Protein AF-A0A924UC23-F1 (afdb_monomer_lite)

pLDDT: mean 88.39, std 5.4, range [60.34, 93.5]

Foldseek 3Di:
DVVVVVLVVLLVQLVCVQVVCVVVVNPVVVVVQQVVQQVQLVVPVVCSVVSSVVSSSVVSSVNSVVVVVVVVCCCPVPVVVVVVVPDDDD

Structure (mmCIF, N/CA/C/O backbone):
data_AF-A0A924UC23-F1
#
_entry.id   AF-A0A924UC23-F1
#
loop_
_atom_site.group_PDB
_atom_site.id
_atom_site.type_symbol
_atom_site.label_atom_id
_atom_site.label_alt_id
_atom_site.label_comp_id
_atom_site.label_asym_id
_atom_site.label_entity_id
_atom_site.label_seq_id
_atom_site.pdbx_PDB_ins_code
_atom_site.Cartn_x
_atom_site.Cartn_y
_atom_site.Cartn_z
_atom_site.occupancy
_atom_site.B_iso_or_equiv
_atom_site.auth_seq_id
_atom_site.auth_comp_id
_atom_site.auth_asym_id
_atom_site.auth_atom_id
_atom_site.pdbx_PDB_model_num
ATOM 1 N N . LEU A 1 1 ? 7.233 18.146 5.390 1.00 72.19 1 LEU A N 1
ATOM 2 C CA . LEU A 1 1 ? 7.938 16.883 5.712 1.00 72.19 1 LEU A CA 1
ATOM 3 C C . LEU A 1 1 ? 6.977 15.745 6.083 1.00 72.19 1 LEU A C 1
ATOM 5 O O . LEU A 1 1 ? 7.134 14.674 5.517 1.00 72.19 1 LEU A O 1
ATOM 9 N N . SER A 1 2 ? 5.963 15.954 6.944 1.00 90.00 2 SER A N 1
ATOM 10 C CA . SER A 1 2 ? 5.060 14.860 7.371 1.00 90.00 2 SER A CA 1
ATOM 11 C C . SER A 1 2 ? 4.286 14.198 6.225 1.00 90.00 2 SER A C 1
ATOM 13 O O . SER A 1 2 ? 4.234 12.980 6.179 1.00 90.00 2 SER A O 1
ATOM 15 N N . VAL A 1 3 ? 3.781 14.968 5.254 1.00 91.12 3 VAL A N 1
ATOM 16 C CA . VAL A 1 3 ? 3.028 14.429 4.102 1.00 91.12 3 VAL A CA 1
ATOM 17 C C . VAL A 1 3 ? 3.856 13.438 3.276 1.00 91.12 3 VAL A C 1
ATOM 19 O O . VAL A 1 3 ? 3.353 12.382 2.912 1.00 91.12 3 VAL A O 1
ATOM 22 N N . ILE A 1 4 ? 5.136 13.743 3.026 1.00 92.31 4 ILE A N 1
ATOM 23 C CA . ILE A 1 4 ? 6.042 12.849 2.285 1.00 92.31 4 ILE A CA 1
ATOM 24 C C . ILE A 1 4 ? 6.287 11.570 3.091 1.00 92.31 4 ILE A C 1
ATOM 26 O O . ILE A 1 4 ? 6.220 10.479 2.537 1.00 92.31 4 ILE A O 1
ATOM 30 N N . GLY A 1 5 ? 6.510 11.692 4.405 1.00 90.69 5 GLY A N 1
ATOM 31 C CA . GLY A 1 5 ? 6.665 10.535 5.290 1.00 90.69 5 GLY A CA 1
ATOM 32 C C . GLY A 1 5 ? 5.418 9.647 5.324 1.00 90.69 5 GLY A C 1
ATOM 33 O O . GLY A 1 5 ? 5.530 8.429 5.231 1.00 90.69 5 GLY A O 1
ATOM 34 N N . THR A 1 6 ? 4.225 10.243 5.384 1.00 90.44 6 THR A N 1
ATOM 35 C CA . THR A 1 6 ? 2.957 9.503 5.338 1.00 90.44 6 THR A CA 1
ATOM 36 C C . THR A 1 6 ? 2.758 8.814 3.992 1.00 90.44 6 THR A C 1
ATOM 38 O O . THR A 1 6 ? 2.410 7.638 3.968 1.00 90.44 6 THR A O 1
ATOM 41 N N . ALA A 1 7 ? 3.024 9.504 2.879 1.00 88.81 7 ALA A N 1
ATOM 42 C CA . ALA A 1 7 ? 2.947 8.905 1.549 1.00 88.81 7 ALA A CA 1
ATOM 43 C C . ALA A 1 7 ? 3.924 7.725 1.406 1.00 88.81 7 ALA A C 1
ATOM 45 O O . ALA A 1 7 ? 3.534 6.669 0.918 1.00 88.81 7 ALA A O 1
ATOM 46 N N . ALA A 1 8 ? 5.156 7.866 1.905 1.00 90.62 8 ALA A N 1
ATOM 47 C CA . ALA A 1 8 ? 6.146 6.792 1.903 1.00 90.62 8 ALA A CA 1
ATOM 48 C C . ALA A 1 8 ? 5.702 5.589 2.751 1.00 90.62 8 ALA A C 1
ATOM 50 O O . ALA A 1 8 ? 5.849 4.450 2.322 1.00 90.62 8 ALA A O 1
ATOM 51 N N . MET A 1 9 ? 5.110 5.814 3.928 1.00 93.44 9 MET A N 1
ATOM 52 C CA . MET A 1 9 ? 4.597 4.715 4.751 1.00 93.44 9 MET A CA 1
ATOM 53 C C . MET A 1 9 ? 3.390 4.013 4.127 1.00 93.44 9 MET A C 1
ATOM 55 O O . MET A 1 9 ? 3.288 2.795 4.238 1.00 93.44 9 MET A O 1
ATOM 59 N N . LEU A 1 10 ? 2.503 4.742 3.445 1.00 89.19 10 LEU A N 1
ATOM 60 C CA . LEU A 1 10 ? 1.393 4.141 2.697 1.00 89.19 10 LEU A CA 1
ATOM 61 C C . LEU A 1 10 ? 1.893 3.329 1.500 1.00 89.19 10 LEU A C 1
ATOM 63 O O . LEU A 1 10 ? 1.376 2.244 1.251 1.00 89.19 10 LEU A O 1
ATOM 67 N N . TRP A 1 11 ? 2.927 3.817 0.812 1.00 90.25 11 TRP A N 1
ATOM 68 C CA . TRP A 1 11 ? 3.599 3.079 -0.254 1.00 90.25 11 TRP A CA 1
ATOM 69 C C . TRP A 1 11 ? 4.175 1.762 0.275 1.00 90.25 11 TRP A C 1
ATOM 71 O O . TRP A 1 11 ? 3.832 0.696 -0.230 1.00 90.25 11 TRP A O 1
ATOM 81 N N . VAL A 1 12 ? 5.010 1.818 1.319 1.00 92.62 12 VAL A N 1
ATOM 82 C CA . VAL A 1 12 ? 5.627 0.624 1.927 1.00 92.62 12 VAL A CA 1
ATOM 83 C C . VAL A 1 12 ? 4.569 -0.318 2.511 1.00 92.62 12 VAL A C 1
ATOM 85 O O . VAL A 1 12 ? 4.687 -1.532 2.395 1.00 92.62 12 VAL A O 1
ATOM 88 N N . GLY A 1 13 ? 3.502 0.217 3.108 1.00 91.25 13 GLY A N 1
ATOM 89 C CA . GLY A 1 13 ? 2.376 -0.585 3.584 1.00 91.25 13 GLY A CA 1
ATOM 90 C C . GLY A 1 13 ? 1.658 -1.323 2.451 1.00 91.25 13 GLY A C 1
ATOM 91 O O . GLY A 1 13 ? 1.286 -2.480 2.619 1.00 91.25 13 GLY A O 1
ATOM 92 N N . GLY A 1 14 ? 1.514 -0.682 1.290 1.00 91.25 14 GLY A N 1
ATOM 93 C CA . GLY A 1 14 ? 0.956 -1.287 0.084 1.00 91.25 14 GLY A CA 1
ATOM 94 C C . GLY A 1 14 ? 1.736 -2.510 -0.393 1.00 91.25 14 GLY A C 1
ATOM 95 O O . GLY A 1 14 ? 1.133 -3.561 -0.597 1.00 91.25 14 GLY A O 1
ATOM 96 N N . SER A 1 15 ? 3.067 -2.415 -0.470 1.00 89.94 15 SER A N 1
ATOM 97 C CA . SER A 1 15 ? 3.902 -3.550 -0.893 1.00 89.94 15 SER A CA 1
ATOM 98 C C . SER A 1 15 ? 3.906 -4.696 0.122 1.00 89.94 15 SER A C 1
ATOM 100 O O . SER A 1 15 ? 3.925 -5.863 -0.269 1.00 89.94 15 SER A O 1
ATOM 102 N N . ILE A 1 16 ? 3.817 -4.391 1.424 1.00 91.88 16 ILE A N 1
ATOM 103 C CA . ILE A 1 16 ? 3.639 -5.405 2.477 1.00 91.88 16 ILE A CA 1
ATOM 104 C C . ILE A 1 16 ? 2.305 -6.138 2.305 1.00 91.88 16 ILE A C 1
ATOM 106 O O . ILE A 1 16 ? 2.249 -7.350 2.494 1.00 91.88 16 ILE A O 1
ATOM 110 N N . LEU A 1 17 ? 1.230 -5.426 1.957 1.00 90.50 17 LEU A N 1
ATOM 111 C CA . LEU A 1 17 ? -0.087 -6.034 1.773 1.00 90.50 17 LEU A CA 1
ATOM 112 C C . LEU A 1 17 ? -0.122 -6.970 0.566 1.00 90.50 17 LEU A C 1
ATOM 114 O O . LEU A 1 17 ? -0.661 -8.066 0.684 1.00 90.50 17 LEU A O 1
ATOM 118 N N . THR A 1 18 ? 0.442 -6.569 -0.573 1.00 89.31 18 THR A N 1
ATOM 119 C CA . THR A 1 18 ? 0.418 -7.382 -1.798 1.00 89.31 18 THR A CA 1
ATOM 120 C C . THR A 1 18 ? 1.318 -8.610 -1.685 1.00 89.31 18 THR A C 1
ATOM 122 O O . THR A 1 18 ? 0.841 -9.723 -1.909 1.00 89.31 18 THR A O 1
ATOM 125 N N . HIS A 1 19 ? 2.563 -8.449 -1.225 1.00 87.88 19 HIS A N 1
ATOM 126 C CA . HIS A 1 19 ? 3.474 -9.580 -0.992 1.00 87.88 19 HIS A CA 1
ATOM 127 C C . HIS A 1 19 ? 3.017 -10.456 0.182 1.00 87.88 19 HIS A C 1
ATOM 129 O O . HIS A 1 19 ? 3.179 -11.674 0.164 1.00 87.88 19 HIS A O 1
ATOM 135 N N . GLY A 1 20 ? 2.433 -9.860 1.225 1.00 89.38 20 GLY A N 1
ATOM 136 C CA . GLY A 1 20 ? 1.860 -10.603 2.344 1.00 89.38 20 GLY A CA 1
ATOM 137 C C . GLY A 1 20 ? 0.650 -11.433 1.917 1.00 89.38 20 GLY A C 1
ATOM 138 O O . GLY A 1 20 ? 0.538 -12.591 2.309 1.00 89.38 20 GLY A O 1
ATOM 139 N N . ALA A 1 21 ? -0.229 -10.878 1.077 1.00 88.62 21 ALA A N 1
AT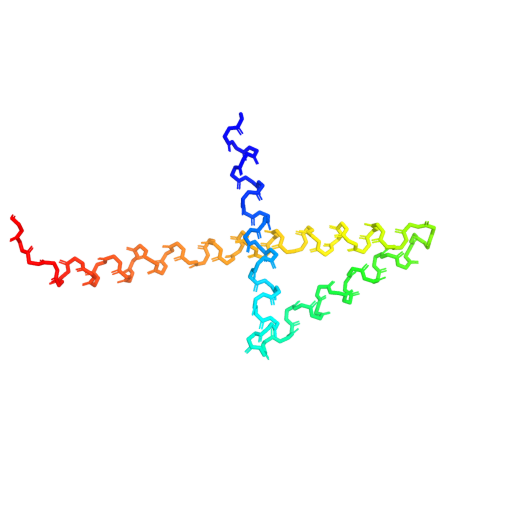OM 140 C CA . ALA A 1 21 ? -1.360 -11.607 0.507 1.00 88.62 21 ALA A CA 1
ATOM 141 C C . ALA A 1 21 ? -0.894 -12.792 -0.349 1.00 88.62 21 ALA A C 1
ATOM 143 O O . ALA A 1 21 ? -1.442 -13.886 -0.216 1.00 88.62 21 ALA A O 1
ATOM 144 N N . GLU A 1 22 ? 0.152 -12.601 -1.154 1.00 87.25 22 GLU A N 1
ATOM 145 C CA . GLU A 1 22 ? 0.769 -13.671 -1.937 1.00 87.25 22 GLU A CA 1
ATOM 146 C C . GLU A 1 22 ? 1.304 -14.797 -1.035 1.00 87.25 22 GLU A C 1
ATOM 148 O O . GLU A 1 22 ? 0.957 -15.962 -1.234 1.00 87.25 22 GLU A O 1
ATOM 153 N N . GLN A 1 23 ? 2.057 -14.455 0.018 1.00 88.38 23 GLN A N 1
ATOM 154 C CA . GLN A 1 23 ? 2.576 -15.428 0.993 1.00 88.38 23 GLN A CA 1
ATOM 155 C C . GLN A 1 23 ? 1.469 -16.178 1.749 1.00 88.38 23 GLN A C 1
ATOM 157 O O . GLN A 1 23 ? 1.658 -17.328 2.144 1.00 88.38 23 GLN A O 1
ATOM 162 N N . LEU A 1 24 ? 0.306 -15.552 1.940 1.00 88.31 24 LEU A N 1
ATOM 163 C CA . LEU A 1 24 ? -0.872 -16.160 2.568 1.00 88.31 24 LEU A CA 1
ATOM 164 C C . LEU A 1 24 ? -1.703 -17.022 1.596 1.00 88.31 24 LEU A C 1
ATOM 166 O O . LEU A 1 24 ? -2.734 -17.566 1.991 1.00 88.31 24 LEU A O 1
ATOM 170 N N . GLY A 1 25 ? -1.265 -17.171 0.341 1.00 85.81 25 GLY A N 1
ATOM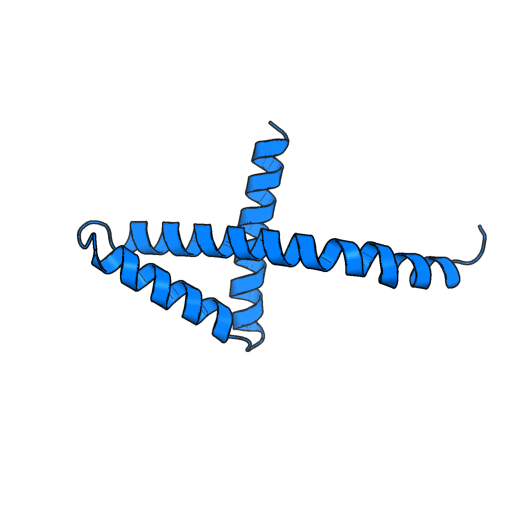 171 C CA . GLY A 1 25 ? -1.913 -17.995 -0.683 1.00 85.81 25 GLY A CA 1
ATOM 172 C C . GLY A 1 25 ? -2.912 -17.244 -1.568 1.00 85.81 25 GLY A C 1
ATOM 173 O O . GLY A 1 25 ? -3.529 -17.851 -2.442 1.00 85.81 25 GLY A O 1
ATOM 174 N N . TRP A 1 26 ? -3.068 -15.930 -1.387 1.00 85.50 26 TRP A N 1
ATOM 175 C CA . TRP A 1 26 ? -3.893 -15.075 -2.238 1.00 85.50 26 TRP A CA 1
ATOM 176 C C . TRP A 1 26 ? -3.013 -14.393 -3.300 1.00 85.50 26 TRP A C 1
ATOM 178 O O . TRP A 1 26 ? -2.646 -13.225 -3.189 1.00 85.50 26 TRP A O 1
ATOM 188 N N . THR A 1 27 ? -2.657 -15.143 -4.346 1.00 83.19 27 THR A N 1
ATOM 189 C CA . THR A 1 27 ? -1.681 -14.728 -5.378 1.00 83.19 27 THR A CA 1
ATOM 190 C C . THR A 1 27 ? -2.258 -13.822 -6.469 1.00 83.19 27 THR A C 1
ATOM 192 O O . THR A 1 27 ? -1.520 -13.155 -7.191 1.00 83.19 27 THR A O 1
ATOM 195 N N . TRP A 1 28 ? -3.586 -13.765 -6.596 1.00 83.56 28 TRP A N 1
ATOM 196 C CA . TRP A 1 28 ? -4.262 -13.051 -7.684 1.00 83.56 28 TRP A CA 1
ATOM 197 C C . TRP A 1 28 ? -3.892 -11.555 -7.802 1.00 83.56 28 TRP A C 1
ATOM 199 O O . TRP A 1 28 ? -3.577 -11.130 -8.912 1.00 83.56 28 TRP A O 1
ATOM 209 N N . PRO A 1 29 ? -3.858 -10.747 -6.717 1.00 79.38 29 PRO A N 1
ATOM 210 C CA . PRO A 1 29 ? -3.530 -9.325 -6.802 1.00 79.38 29 PRO A CA 1
ATOM 211 C C . PRO A 1 29 ? -2.099 -9.108 -7.279 1.00 79.38 29 PRO A C 1
ATOM 213 O O . PRO A 1 29 ? -1.864 -8.258 -8.133 1.00 79.38 29 PRO A O 1
ATOM 216 N N . TYR A 1 30 ? -1.161 -9.910 -6.776 1.00 79.19 30 TYR A N 1
ATOM 217 C CA . TYR A 1 30 ? 0.244 -9.791 -7.135 1.00 79.19 30 TYR A CA 1
ATOM 218 C C . TYR A 1 30 ? 0.469 -10.102 -8.618 1.00 79.19 30 TYR A C 1
ATOM 220 O O . TYR A 1 30 ? 0.997 -9.269 -9.350 1.00 79.19 30 TYR A O 1
ATOM 228 N N . HIS A 1 31 ? -0.073 -11.217 -9.117 1.00 81.12 31 HIS A N 1
ATOM 229 C CA . HIS A 1 31 ? 0.052 -11.561 -10.535 1.00 81.12 31 HIS A CA 1
ATOM 230 C C . HIS A 1 31 ? -0.615 -10.546 -11.470 1.00 81.12 31 HIS A C 1
ATOM 232 O O . HIS A 1 31 ? -0.098 -10.279 -12.554 1.00 81.12 31 HIS A O 1
ATOM 238 N N . THR A 1 32 ? -1.741 -9.937 -11.077 1.00 84.75 32 THR A N 1
ATOM 239 C CA . THR A 1 32 ? -2.342 -8.870 -11.898 1.00 84.75 32 THR A CA 1
ATOM 240 C C . THR A 1 32 ? -1.447 -7.635 -12.006 1.00 84.75 32 THR A C 1
ATOM 242 O O . THR A 1 32 ? -1.400 -7.012 -13.068 1.00 84.75 32 THR A O 1
ATOM 245 N N . ILE A 1 33 ? -0.713 -7.303 -10.941 1.00 85.62 33 ILE A N 1
ATOM 246 C CA . ILE A 1 33 ? 0.248 -6.195 -10.925 1.00 85.62 33 ILE A CA 1
ATOM 247 C C . ILE A 1 33 ? 1.455 -6.535 -11.798 1.00 85.62 33 ILE A C 1
ATOM 249 O O . ILE A 1 33 ? 1.836 -5.718 -12.633 1.00 85.62 33 ILE A O 1
ATOM 253 N N . GLU A 1 34 ? 2.010 -7.743 -11.671 1.00 83.00 34 GLU A N 1
ATOM 254 C CA . GLU A 1 34 ? 3.150 -8.194 -12.479 1.00 83.00 34 GLU A CA 1
ATOM 255 C C . GLU A 1 34 ? 2.840 -8.186 -13.977 1.00 83.00 34 GLU A C 1
ATOM 257 O O . GLU A 1 34 ? 3.634 -7.679 -14.768 1.00 83.00 34 GLU A O 1
ATOM 262 N N . ILE A 1 35 ? 1.668 -8.687 -14.385 1.00 87.31 35 ILE A N 1
ATOM 263 C CA . ILE A 1 35 ? 1.262 -8.687 -15.798 1.00 87.31 35 ILE A CA 1
ATOM 264 C C . ILE A 1 35 ? 1.193 -7.251 -16.333 1.00 87.31 35 ILE A C 1
ATOM 266 O O . ILE A 1 35 ? 1.689 -6.972 -17.427 1.00 87.31 35 ILE A O 1
ATOM 270 N N . ALA A 1 36 ? 0.608 -6.328 -15.564 1.00 86.00 36 ALA A N 1
ATOM 271 C CA . ALA A 1 36 ? 0.540 -4.922 -15.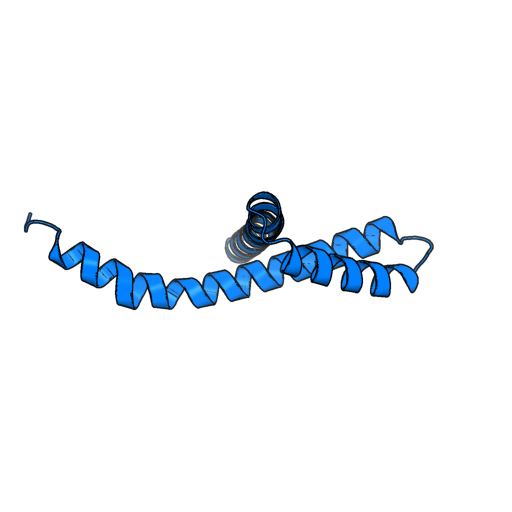947 1.00 86.00 36 ALA A CA 1
ATOM 272 C C . ALA A 1 36 ? 1.937 -4.281 -16.010 1.00 86.00 36 ALA A C 1
ATOM 274 O O . ALA A 1 36 ? 2.244 -3.563 -16.964 1.00 86.00 36 ALA A O 1
ATOM 275 N N . ALA A 1 37 ? 2.800 -4.574 -15.036 1.00 86.75 37 ALA A N 1
ATOM 276 C CA . ALA A 1 37 ? 4.169 -4.078 -14.984 1.00 86.75 37 ALA A CA 1
ATOM 277 C C . ALA A 1 37 ? 5.004 -4.570 -16.170 1.00 86.75 37 ALA A C 1
ATOM 279 O O . ALA A 1 37 ? 5.660 -3.765 -16.828 1.00 86.75 37 ALA A O 1
ATOM 280 N N . HIS A 1 38 ? 4.912 -5.856 -16.508 1.00 87.25 38 HIS A N 1
ATOM 281 C CA . HIS A 1 38 ? 5.607 -6.448 -17.649 1.00 87.25 38 HIS A CA 1
ATOM 282 C C . HIS A 1 38 ? 5.092 -5.892 -18.982 1.00 87.25 38 HIS A C 1
ATOM 284 O O . HIS A 1 38 ? 5.892 -5.605 -19.869 1.00 87.25 38 HIS A O 1
ATOM 290 N N . ALA A 1 39 ? 3.781 -5.666 -19.123 1.00 89.50 39 ALA A N 1
ATOM 291 C CA . ALA A 1 39 ? 3.214 -5.060 -20.329 1.00 89.50 39 ALA A CA 1
ATOM 292 C C . ALA A 1 39 ? 3.745 -3.636 -20.570 1.00 89.50 39 ALA A C 1
ATOM 294 O O . ALA A 1 39 ? 4.046 -3.267 -21.704 1.00 89.50 39 ALA A O 1
ATOM 295 N N . VAL A 1 40 ? 3.897 -2.843 -19.505 1.00 87.31 40 VAL A N 1
ATOM 296 C CA . VAL A 1 40 ? 4.475 -1.493 -19.589 1.00 87.31 40 VAL A CA 1
ATOM 297 C C . VAL A 1 40 ? 5.989 -1.556 -19.812 1.00 87.31 40 VAL A C 1
ATOM 299 O O . VAL A 1 40 ? 6.520 -0.809 -20.631 1.00 87.31 40 VAL A O 1
ATOM 302 N N . ALA A 1 41 ? 6.688 -2.463 -19.130 1.00 86.88 41 ALA A N 1
ATOM 303 C CA . ALA A 1 41 ? 8.132 -2.639 -19.254 1.00 86.88 41 ALA A CA 1
ATOM 304 C C . ALA A 1 41 ? 8.553 -3.100 -20.659 1.00 86.88 41 ALA A C 1
ATOM 306 O O . ALA A 1 41 ? 9.555 -2.615 -21.184 1.00 86.88 41 ALA A O 1
ATOM 307 N N . ALA A 1 42 ? 7.740 -3.933 -21.316 1.00 88.69 42 ALA A N 1
ATOM 308 C CA . ALA A 1 42 ? 7.960 -4.374 -22.693 1.00 88.69 42 ALA A CA 1
ATOM 309 C C . ALA A 1 42 ? 7.977 -3.216 -23.713 1.00 88.69 42 ALA A C 1
ATOM 311 O O . ALA A 1 42 ? 8.566 -3.347 -24.786 1.00 88.69 42 ALA A O 1
ATOM 312 N N . MET A 1 43 ? 7.381 -2.064 -23.382 1.00 90.06 43 MET A N 1
ATOM 313 C CA . MET A 1 43 ? 7.421 -0.861 -24.224 1.00 90.06 43 MET A CA 1
ATOM 314 C C . MET A 1 43 ? 8.768 -0.125 -24.149 1.00 90.06 43 MET A C 1
ATOM 316 O O . MET A 1 43 ? 9.068 0.686 -25.026 1.00 90.06 43 MET A O 1
ATOM 320 N N . ILE A 1 44 ? 9.587 -0.391 -23.122 1.00 90.88 44 ILE A N 1
ATOM 321 C CA . ILE A 1 44 ? 10.911 0.219 -22.914 1.00 90.88 44 ILE A CA 1
ATOM 322 C C . ILE A 1 44 ? 11.938 -0.887 -22.588 1.00 90.88 44 ILE A C 1
ATOM 324 O O . ILE A 1 44 ? 12.401 -0.993 -21.448 1.00 90.88 44 ILE A O 1
ATOM 328 N N . PRO A 1 45 ? 12.352 -1.697 -23.584 1.00 84.50 45 PRO A N 1
ATOM 329 C CA . PRO A 1 45 ? 13.182 -2.887 -23.356 1.00 84.50 45 PRO A CA 1
ATOM 330 C C . PRO A 1 45 ? 14.529 -2.579 -22.691 1.00 84.50 45 PRO A C 1
ATOM 332 O O . PRO A 1 45 ? 15.022 -3.345 -21.870 1.00 84.50 45 PRO A O 1
ATOM 335 N N . SER A 1 46 ? 15.118 -1.419 -22.995 1.00 91.62 46 SER A N 1
ATOM 336 C CA . SER A 1 46 ? 16.415 -0.996 -22.448 1.00 91.62 46 SER A CA 1
ATOM 337 C C . SER A 1 46 ? 16.417 -0.796 -20.927 1.00 91.62 46 SER A C 1
ATOM 339 O O . SER A 1 46 ? 17.487 -0.748 -20.326 1.00 91.62 46 SER A O 1
ATOM 341 N N . PHE A 1 47 ? 15.240 -0.658 -20.306 1.00 88.88 47 PHE A N 1
ATOM 342 C CA . PHE A 1 47 ? 15.076 -0.432 -18.867 1.00 88.88 47 PHE A CA 1
ATOM 343 C C . PHE A 1 47 ? 14.004 -1.337 -18.253 1.00 88.88 47 PHE A C 1
ATOM 345 O O . PHE A 1 47 ? 13.428 -0.984 -17.225 1.00 88.88 47 PHE A O 1
ATOM 352 N N . GLU A 1 48 ? 13.746 -2.500 -18.852 1.00 87.62 48 GLU A N 1
ATOM 353 C CA . GLU A 1 48 ? 12.638 -3.389 -18.487 1.00 87.62 48 GLU A CA 1
ATOM 354 C C . GLU A 1 48 ? 12.548 -3.643 -16.971 1.00 87.62 48 GLU A C 1
ATOM 356 O O . GLU A 1 48 ? 11.503 -3.417 -16.364 1.00 87.62 48 GLU A O 1
ATOM 361 N N . GLY A 1 49 ? 13.664 -4.000 -16.324 1.00 89.88 49 GLY A N 1
ATOM 362 C CA . GLY A 1 49 ? 13.689 -4.251 -14.879 1.00 89.88 49 GLY A CA 1
ATOM 363 C C . GLY A 1 49 ? 13.362 -3.019 -14.025 1.00 89.88 49 GLY A C 1
ATOM 364 O O . GLY A 1 49 ? 12.615 -3.119 -13.054 1.00 89.88 49 GLY A O 1
ATOM 365 N N . ALA A 1 50 ? 13.875 -1.841 -14.396 1.00 91.94 50 ALA A N 1
ATOM 366 C CA . ALA A 1 50 ? 13.597 -0.605 -13.665 1.00 91.94 50 ALA A CA 1
ATOM 367 C C . ALA A 1 50 ? 12.143 -0.154 -13.858 1.00 91.94 50 ALA A C 1
ATOM 369 O O . ALA A 1 50 ? 11.496 0.263 -12.900 1.00 91.94 50 ALA A O 1
ATOM 370 N N . VAL A 1 51 ? 11.615 -0.268 -15.080 1.00 91.12 51 VAL A N 1
ATOM 371 C CA . VAL A 1 51 ? 10.224 0.081 -15.391 1.00 91.12 51 VAL A CA 1
ATOM 372 C C . VAL A 1 51 ? 9.265 -0.871 -14.687 1.00 91.12 51 VAL A C 1
ATOM 374 O O . VAL A 1 51 ? 8.335 -0.400 -14.038 1.00 91.12 51 VAL A O 1
ATOM 377 N N . SER A 1 52 ? 9.521 -2.181 -14.742 1.00 90.31 52 SER A N 1
ATOM 378 C CA . SER A 1 52 ? 8.716 -3.182 -14.036 1.00 90.31 52 SER A CA 1
ATOM 379 C C . SER A 1 52 ? 8.685 -2.894 -12.533 1.00 90.31 52 SER A C 1
ATOM 381 O O . SER A 1 52 ? 7.609 -2.757 -11.955 1.00 90.31 52 SER A O 1
ATOM 383 N N . TRP A 1 53 ? 9.849 -2.656 -11.914 1.00 90.56 53 TRP A N 1
ATOM 384 C CA . TRP A 1 53 ? 9.926 -2.310 -10.493 1.00 90.56 53 TRP A CA 1
ATOM 385 C C . TRP A 1 53 ? 9.135 -1.039 -10.147 1.00 90.56 53 TRP A C 1
ATOM 387 O O . TRP A 1 53 ? 8.361 -1.052 -9.191 1.00 90.56 53 TRP A O 1
ATOM 397 N N . ILE A 1 54 ? 9.280 0.045 -10.924 1.00 91.50 54 ILE A N 1
ATOM 398 C CA . ILE A 1 54 ? 8.552 1.304 -10.681 1.00 91.50 54 ILE A CA 1
ATOM 399 C C . ILE A 1 54 ? 7.042 1.092 -10.799 1.00 91.50 54 ILE A C 1
ATOM 401 O O . ILE A 1 54 ? 6.291 1.589 -9.960 1.00 91.50 54 ILE A O 1
ATOM 405 N N . VAL A 1 55 ? 6.588 0.381 -11.833 1.00 91.00 55 VAL A N 1
ATOM 406 C CA . VAL A 1 55 ? 5.158 0.164 -12.084 1.00 91.00 55 VAL A CA 1
ATOM 407 C C . VAL A 1 55 ? 4.548 -0.712 -10.996 1.00 91.00 55 VAL A C 1
ATOM 409 O O . VAL A 1 55 ? 3.519 -0.336 -10.436 1.00 91.00 55 VAL A O 1
ATOM 412 N N . THR A 1 56 ? 5.207 -1.815 -10.634 1.00 91.06 56 THR A N 1
ATOM 413 C CA . THR A 1 56 ? 4.788 -2.670 -9.516 1.00 91.06 56 THR A CA 1
ATOM 414 C C . THR A 1 56 ? 4.705 -1.866 -8.225 1.00 91.06 56 THR A C 1
ATOM 416 O O . THR A 1 56 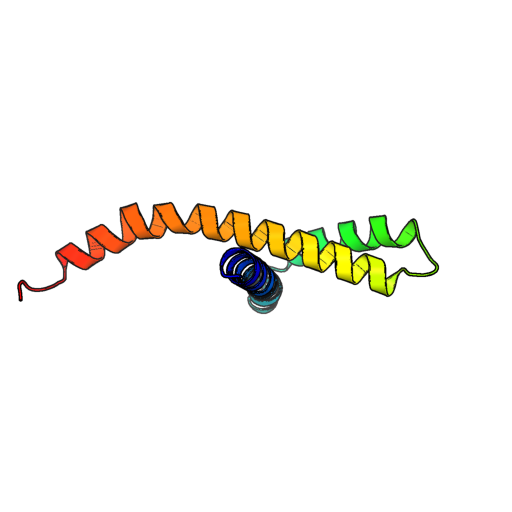? 3.666 -1.850 -7.570 1.00 91.06 56 THR A O 1
ATOM 419 N N . ALA A 1 57 ? 5.753 -1.104 -7.901 1.00 90.38 57 ALA A N 1
ATOM 420 C CA . ALA A 1 57 ? 5.802 -0.304 -6.684 1.00 90.38 57 ALA A CA 1
ATOM 421 C C . ALA A 1 57 ? 4.717 0.793 -6.652 1.00 90.38 57 ALA A C 1
ATOM 423 O O . ALA A 1 57 ? 4.125 1.049 -5.603 1.00 90.38 57 ALA A O 1
ATOM 424 N N . ALA A 1 58 ? 4.417 1.425 -7.790 1.00 90.56 58 ALA A N 1
ATOM 425 C CA . ALA A 1 58 ? 3.342 2.408 -7.892 1.00 90.56 58 ALA A CA 1
ATOM 426 C C . ALA A 1 58 ? 1.959 1.770 -7.679 1.00 90.56 58 ALA A C 1
ATOM 428 O O . ALA A 1 58 ? 1.127 2.330 -6.960 1.00 90.56 58 ALA A O 1
ATOM 429 N N . LEU A 1 59 ? 1.714 0.597 -8.270 1.00 91.19 59 LEU A N 1
ATOM 430 C CA . LEU A 1 59 ? 0.458 -0.141 -8.119 1.00 91.19 59 LEU A CA 1
ATOM 431 C C . LEU A 1 59 ? 0.265 -0.664 -6.689 1.00 91.19 59 LEU A C 1
ATOM 433 O O . LEU A 1 59 ? -0.827 -0.518 -6.137 1.00 91.19 59 LEU A O 1
ATOM 437 N N . ASP A 1 60 ? 1.324 -1.168 -6.055 1.00 91.12 60 ASP A N 1
ATOM 438 C CA . ASP A 1 60 ? 1.331 -1.535 -4.635 1.00 91.12 60 ASP A CA 1
ATOM 439 C C . ASP A 1 60 ? 0.910 -0.350 -3.756 1.00 91.12 60 ASP A C 1
ATOM 441 O O . ASP A 1 60 ? 0.040 -0.483 -2.893 1.00 91.12 60 ASP A O 1
ATOM 445 N N . GLY A 1 61 ? 1.468 0.840 -4.008 1.00 91.69 61 GLY A N 1
ATOM 446 C CA . GLY A 1 61 ? 1.095 2.058 -3.290 1.00 91.69 61 GLY A CA 1
ATOM 447 C C . GLY A 1 61 ? -0.381 2.432 -3.466 1.00 91.69 61 GLY A C 1
ATOM 448 O O . GLY A 1 61 ? -1.047 2.794 -2.493 1.00 91.69 61 GLY A O 1
ATOM 449 N N . VAL A 1 62 ? -0.926 2.292 -4.680 1.00 92.19 62 VAL A N 1
ATOM 450 C CA . VAL A 1 62 ? -2.361 2.507 -4.947 1.00 92.19 62 VAL A CA 1
ATOM 451 C C . VAL A 1 62 ? -3.218 1.521 -4.153 1.00 92.19 62 VAL A C 1
ATOM 453 O O . VAL A 1 62 ? -4.190 1.934 -3.518 1.00 92.19 62 VAL A O 1
ATOM 456 N N . ILE A 1 63 ? -2.848 0.239 -4.125 1.00 91.00 63 ILE A N 1
ATOM 457 C CA . ILE A 1 63 ? -3.556 -0.776 -3.333 1.00 91.00 63 ILE A CA 1
ATOM 458 C C . ILE A 1 63 ? -3.478 -0.452 -1.843 1.00 91.00 63 ILE A C 1
ATOM 460 O O . ILE A 1 63 ? -4.503 -0.497 -1.164 1.00 91.00 63 ILE A O 1
ATOM 464 N N . GLY A 1 64 ? -2.307 -0.063 -1.336 1.00 90.88 64 GLY A N 1
ATOM 465 C CA . GLY A 1 64 ? -2.132 0.357 0.054 1.00 90.88 64 GLY A CA 1
ATOM 466 C C . GLY A 1 64 ? -3.078 1.493 0.447 1.00 90.88 64 GLY A C 1
ATOM 467 O O . GLY A 1 64 ? -3.714 1.439 1.501 1.00 90.88 64 GLY A O 1
ATOM 468 N N . ILE A 1 65 ? -3.246 2.486 -0.431 1.00 92.06 65 ILE A N 1
ATOM 469 C CA . ILE A 1 65 ? -4.191 3.591 -0.224 1.00 92.06 65 ILE A CA 1
ATOM 470 C C . ILE A 1 65 ? -5.637 3.089 -0.243 1.00 92.06 65 ILE A C 1
ATOM 472 O O . ILE A 1 65 ? -6.400 3.431 0.660 1.00 92.06 65 ILE A O 1
ATOM 476 N N . LEU A 1 66 ? -6.022 2.283 -1.236 1.00 92.31 66 LEU A N 1
ATOM 477 C CA . LEU A 1 66 ? -7.386 1.758 -1.366 1.00 92.31 66 LEU A CA 1
ATOM 478 C C . LEU A 1 66 ? -7.780 0.896 -0.162 1.00 92.31 66 LEU A C 1
ATOM 480 O O . LEU A 1 66 ? -8.844 1.100 0.424 1.00 92.31 66 LEU A O 1
ATOM 484 N N . VAL A 1 67 ? -6.907 -0.028 0.240 1.00 91.19 67 VAL A N 1
ATOM 485 C CA . VAL A 1 67 ? -7.113 -0.901 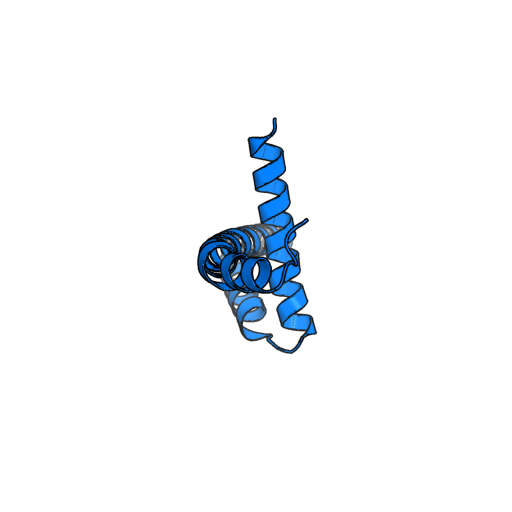1.401 1.00 91.19 67 VAL A CA 1
ATOM 486 C C . VAL A 1 67 ? -7.134 -0.080 2.687 1.00 91.19 67 VAL A C 1
ATOM 488 O O . VAL A 1 67 ? -8.038 -0.257 3.501 1.00 91.19 67 VAL A O 1
ATOM 491 N N . GLY A 1 68 ? -6.208 0.867 2.857 1.00 89.69 68 GLY A N 1
ATOM 492 C CA . GLY A 1 68 ? -6.205 1.780 4.000 1.00 89.69 68 GLY A CA 1
ATOM 493 C C . GLY A 1 68 ? -7.519 2.555 4.121 1.00 89.69 68 GLY A C 1
ATOM 494 O O . GLY A 1 68 ? -8.148 2.548 5.181 1.00 89.69 68 GLY A O 1
ATOM 495 N N . PHE A 1 69 ? -7.992 3.148 3.021 1.00 92.75 69 PHE A N 1
ATOM 496 C CA . PHE A 1 69 ? -9.277 3.850 2.979 1.00 92.75 69 PHE A CA 1
ATOM 497 C C . PHE A 1 69 ? -10.469 2.938 3.268 1.00 92.75 69 PHE A C 1
ATOM 499 O O . PHE A 1 69 ? -11.397 3.369 3.952 1.00 92.75 69 PHE A O 1
ATOM 506 N N . ALA A 1 70 ? -10.453 1.695 2.785 1.00 92.81 70 ALA A N 1
ATOM 507 C CA . ALA A 1 70 ? -11.511 0.722 3.043 1.00 92.81 70 ALA A CA 1
ATOM 508 C C . ALA A 1 70 ? -11.529 0.245 4.507 1.00 92.81 70 ALA A C 1
ATOM 510 O O . ALA A 1 70 ? -12.602 0.034 5.074 1.00 92.81 70 ALA A O 1
ATOM 511 N N . ILE A 1 71 ? -10.364 0.121 5.149 1.00 92.94 71 ILE A N 1
ATOM 512 C CA . ILE A 1 71 ? -10.236 -0.327 6.544 1.00 92.94 71 ILE A CA 1
ATOM 513 C C . ILE A 1 71 ? -10.681 0.756 7.539 1.00 92.94 71 ILE A C 1
ATOM 515 O O . ILE A 1 71 ? -11.281 0.426 8.562 1.00 92.94 71 ILE A O 1
ATOM 519 N N . ILE A 1 72 ? -10.453 2.044 7.259 1.00 93.12 72 ILE A N 1
ATOM 520 C CA . ILE A 1 72 ? -10.845 3.150 8.156 1.00 93.12 72 ILE A CA 1
ATOM 521 C C . ILE A 1 72 ? -12.320 3.078 8.610 1.00 93.12 72 ILE A C 1
ATOM 523 O O . ILE A 1 72 ? -12.557 3.096 9.823 1.00 93.12 72 ILE A O 1
ATOM 527 N N . PRO A 1 73 ? -13.337 2.987 7.728 1.00 93.06 73 PRO A N 1
ATOM 528 C CA . PRO A 1 73 ? -14.731 2.893 8.158 1.00 93.06 73 PRO A CA 1
ATOM 529 C C . PRO A 1 73 ? -15.025 1.590 8.909 1.00 93.06 73 PRO A C 1
ATOM 531 O O . PRO A 1 73 ? -15.837 1.608 9.831 1.00 93.06 73 PRO A O 1
ATOM 534 N N . VAL A 1 74 ? -14.357 0.483 8.569 1.00 93.50 74 VAL A N 1
ATOM 535 C CA . VAL A 1 74 ? -14.506 -0.798 9.279 1.00 93.50 74 VAL A CA 1
ATOM 536 C C . VAL A 1 74 ? -14.040 -0.653 10.725 1.00 93.50 74 VAL A C 1
ATOM 538 O O . VAL A 1 74 ? -14.777 -0.972 11.658 1.00 93.50 74 VAL A O 1
ATOM 541 N N . VAL A 1 75 ? -12.847 -0.099 10.933 1.00 93.00 75 VAL A N 1
ATOM 542 C CA . VAL A 1 75 ? -12.305 0.108 12.279 1.00 93.00 75 VAL A CA 1
ATOM 543 C C . VAL A 1 75 ? -13.174 1.093 13.056 1.00 93.00 75 VAL A C 1
ATOM 545 O O . VAL A 1 75 ? -13.642 0.773 14.145 1.00 93.00 75 VAL A O 1
ATOM 548 N N . THR A 1 76 ? -13.444 2.265 12.481 1.00 93.25 76 THR A N 1
ATOM 549 C CA . THR A 1 76 ? -14.115 3.366 13.192 1.00 93.25 76 THR A CA 1
ATOM 550 C C . THR A 1 76 ? -15.593 3.105 13.475 1.00 93.25 76 THR A C 1
ATOM 552 O O . THR A 1 76 ? -16.085 3.510 14.527 1.00 93.25 76 THR A O 1
ATOM 555 N N . ARG A 1 77 ? -16.319 2.432 12.571 1.00 91.69 77 ARG A N 1
ATOM 556 C CA . ARG A 1 77 ? -17.767 2.201 12.723 1.00 91.69 77 ARG A CA 1
ATOM 557 C C . ARG A 1 77 ? -18.141 0.824 13.249 1.00 91.69 77 ARG A C 1
ATOM 559 O O . ARG A 1 77 ? -19.268 0.669 13.708 1.00 91.69 77 ARG A O 1
ATOM 566 N N . VAL A 1 78 ? -17.247 -0.163 13.191 1.00 91.50 78 VAL A N 1
ATOM 567 C CA . VAL A 1 78 ? -17.543 -1.530 13.650 1.00 91.50 78 VAL A CA 1
ATOM 568 C C . VAL A 1 78 ? -16.686 -1.889 14.855 1.00 91.50 78 VAL A C 1
ATOM 570 O O . VAL A 1 78 ? -17.224 -2.166 15.923 1.00 91.50 78 VAL A O 1
ATOM 573 N N . ILE A 1 79 ? -15.360 -1.829 14.724 1.00 90.38 79 ILE A N 1
ATOM 574 C CA . ILE A 1 79 ? -14.445 -2.318 15.768 1.00 90.38 79 ILE A CA 1
ATOM 575 C C . ILE A 1 79 ? -14.471 -1.410 16.999 1.00 90.38 79 ILE A C 1
ATOM 577 O O . ILE A 1 79 ? -14.706 -1.893 18.106 1.00 90.38 79 ILE A O 1
ATOM 581 N N . THR A 1 80 ? -14.288 -0.099 16.822 1.00 91.06 80 THR A N 1
ATOM 582 C CA . THR A 1 80 ? -14.287 0.872 17.925 1.00 91.06 80 THR A CA 1
ATOM 583 C C . THR A 1 80 ? -15.551 0.796 18.793 1.00 91.06 80 THR A C 1
ATOM 585 O O . THR A 1 80 ? -15.404 0.646 20.005 1.00 91.06 80 THR A O 1
ATOM 588 N N . PRO A 1 81 ? -16.786 0.834 18.252 1.00 88.69 81 PRO A N 1
ATOM 589 C CA . PRO A 1 81 ? -17.984 0.780 19.090 1.00 88.69 81 PRO A CA 1
ATOM 590 C C . PRO A 1 81 ? -18.229 -0.589 19.729 1.00 88.69 81 PRO A C 1
ATOM 592 O O . PRO A 1 81 ? -18.939 -0.678 20.726 1.00 88.69 81 PRO A O 1
ATOM 595 N N . ILE A 1 82 ? -17.719 -1.683 19.160 1.00 90.62 82 ILE A N 1
ATOM 596 C CA . ILE A 1 82 ? -17.791 -2.996 19.815 1.00 90.62 82 ILE A CA 1
ATOM 597 C C . ILE A 1 82 ? -16.826 -3.020 20.999 1.00 90.62 82 ILE A C 1
ATOM 599 O O . ILE A 1 82 ? -17.222 -3.385 22.100 1.00 90.62 82 ILE A O 1
ATOM 603 N N . TRP A 1 83 ? -15.590 -2.569 20.796 1.00 88.62 83 TRP A N 1
ATOM 604 C CA . TRP A 1 83 ? -14.560 -2.562 21.828 1.00 88.62 83 TRP A CA 1
ATOM 605 C C . TRP A 1 83 ? -14.956 -1.720 23.044 1.00 8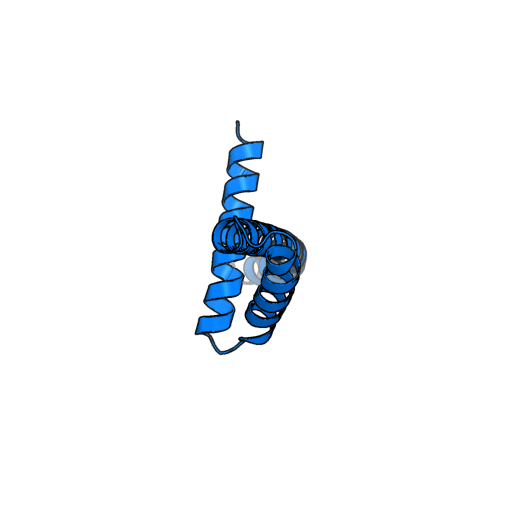8.62 83 TRP A C 1
ATOM 607 O O . TRP A 1 83 ? -14.816 -2.172 24.179 1.00 88.62 83 TRP A O 1
ATOM 617 N N . THR A 1 84 ? -15.520 -0.529 22.827 1.00 87.75 84 THR A N 1
ATOM 618 C CA . THR A 1 84 ? -15.957 0.347 23.926 1.00 87.75 84 THR A CA 1
ATOM 619 C C . THR A 1 84 ? -17.106 -0.238 24.746 1.00 87.75 84 THR A C 1
ATOM 621 O O . THR A 1 84 ? -17.215 0.091 25.922 1.00 87.75 84 THR A O 1
ATOM 624 N N . ARG A 1 85 ? -17.927 -1.145 24.191 1.00 87.69 85 ARG A N 1
ATOM 625 C CA . ARG A 1 85 ? -18.961 -1.860 24.968 1.00 87.69 85 ARG A CA 1
ATOM 626 C C . ARG A 1 85 ? -18.378 -2.858 25.966 1.00 87.69 85 ARG A C 1
ATOM 628 O O . ARG A 1 85 ? -19.030 -3.154 26.960 1.00 87.69 85 ARG A O 1
ATOM 635 N N . PHE A 1 86 ? -17.186 -3.385 25.699 1.00 87.56 86 PHE A N 1
ATOM 636 C CA . PHE A 1 86 ? -16.521 -4.360 26.565 1.00 87.56 86 PHE A CA 1
ATOM 637 C C . PHE A 1 86 ? -15.502 -3.730 27.513 1.00 87.56 86 PHE A C 1
ATOM 639 O O . PHE A 1 86 ? -15.012 -4.417 28.407 1.00 87.56 86 PHE A O 1
ATOM 646 N N . GLN A 1 87 ? -15.170 -2.446 27.346 1.00 82.94 87 GLN A N 1
ATOM 647 C CA . GLN A 1 87 ? -14.295 -1.758 28.285 1.00 82.94 87 GLN A CA 1
ATOM 648 C C . GLN A 1 87 ? -15.063 -1.495 29.589 1.00 82.94 87 GLN A C 1
ATOM 650 O O . GLN A 1 87 ? -16.038 -0.741 29.568 1.00 82.94 87 GLN A O 1
ATOM 655 N N . PRO A 1 88 ? -14.654 -2.100 30.722 1.00 68.56 88 PRO A N 1
ATOM 656 C CA . PRO A 1 88 ? -15.249 -1.770 32.005 1.00 68.56 88 PRO A CA 1
ATOM 657 C C . PRO A 1 88 ? -15.000 -0.286 32.281 1.00 68.56 88 PRO A C 1
ATOM 659 O O . PRO A 1 88 ? -13.900 0.213 32.024 1.00 68.56 88 PRO A O 1
ATOM 662 N N . ALA A 1 89 ? -16.033 0.411 32.758 1.00 71.75 89 ALA A N 1
ATOM 663 C CA . ALA A 1 89 ? -15.928 1.803 33.173 1.00 71.75 89 ALA A CA 1
ATOM 664 C C . ALA A 1 89 ? -14.739 1.932 34.137 1.00 71.75 89 ALA A C 1
ATOM 666 O O . ALA A 1 89 ? -14.723 1.285 35.184 1.00 71.75 89 ALA A O 1
ATOM 667 N N . ARG A 1 90 ? -13.714 2.683 33.725 1.00 60.34 90 ARG A N 1
ATOM 668 C CA . ARG A 1 90 ? -12.668 3.140 34.640 1.00 60.34 90 ARG A CA 1
ATOM 669 C C . ARG A 1 90 ? -13.212 4.275 35.486 1.00 60.34 90 ARG A C 1
ATOM 671 O O . ARG A 1 90 ? -13.938 5.114 34.907 1.00 60.34 90 ARG A O 1
#

Secondary structure (DSSP, 8-state):
-HHHHHHHHHHHHHHHHHHHHHHTT--HHHHHHHHHHHHHHTTSGGGHHHHHHHHHHHHHHHHHHHHHHHHHHHIIIIIHHHHHHHS---

Radius of gyration: 17.73 Å; chains: 1; bounding box: 35×35×59 Å

Sequence (90 aa):
LSVIGTAAMLWVGGSILTHGAEQLGWTWPYHTIEIAAHAVAAMIPSFEGAVSWIVTAALDGVIGILVGFAIIPVVTRVITPIWTRFQPAR